Protein AF-A0A2J6PUD0-F1 (afdb_monomer_lite)

Structure (mmCIF, N/CA/C/O backbone):
data_AF-A0A2J6PUD0-F1
#
_entry.id   AF-A0A2J6PUD0-F1
#
loop_
_atom_site.group_PDB
_atom_site.id
_atom_site.type_symbol
_atom_site.label_atom_id
_atom_site.label_alt_id
_atom_site.label_comp_id
_atom_site.label_asym_id
_atom_site.label_entity_id
_atom_site.label_seq_id
_atom_site.pdbx_PDB_ins_code
_atom_site.Cartn_x
_atom_site.Cartn_y
_atom_site.Cartn_z
_atom_site.occupancy
_atom_site.B_iso_or_equiv
_atom_site.auth_seq_id
_atom_site.auth_comp_id
_atom_site.auth_asym_id
_atom_site.auth_atom_id
_atom_site.pdbx_PDB_model_num
ATOM 1 N N . MET A 1 1 ? 16.533 55.376 25.114 1.00 41.69 1 MET A N 1
ATOM 2 C CA . MET A 1 1 ? 16.867 54.197 25.943 1.00 41.69 1 MET A CA 1
ATOM 3 C C . MET A 1 1 ? 16.583 54.555 27.395 1.00 41.69 1 MET A C 1
ATOM 5 O O . MET A 1 1 ? 17.387 55.230 28.019 1.00 41.69 1 MET A O 1
ATOM 9 N N . VAL A 1 2 ? 15.380 54.235 27.883 1.00 30.89 2 VAL A N 1
ATOM 10 C CA . VAL A 1 2 ? 14.913 54.587 29.235 1.00 30.89 2 VAL A CA 1
ATOM 11 C C . VAL A 1 2 ? 14.202 53.386 29.853 1.00 30.89 2 VAL A C 1
ATOM 13 O O . VAL A 1 2 ? 13.578 52.575 29.176 1.00 30.89 2 VAL A O 1
ATOM 16 N N . ARG A 1 3 ? 14.425 53.283 31.157 1.00 30.84 3 ARG A N 1
ATOM 17 C CA . ARG A 1 3 ? 14.290 52.171 32.087 1.00 30.84 3 ARG A CA 1
ATOM 18 C C . ARG A 1 3 ? 12.858 52.052 32.622 1.00 30.84 3 ARG A C 1
ATOM 20 O O . ARG A 1 3 ? 12.215 53.052 32.913 1.00 30.84 3 ARG A O 1
ATOM 27 N N . VAL A 1 4 ? 12.409 50.812 32.804 1.00 37.75 4 VAL A N 1
ATOM 28 C CA . VAL A 1 4 ? 11.163 50.408 33.482 1.00 37.75 4 VAL A CA 1
ATOM 29 C C . VAL A 1 4 ? 11.189 50.765 34.973 1.00 37.75 4 VAL A C 1
ATOM 31 O O . VAL A 1 4 ? 12.247 50.633 35.593 1.00 37.75 4 VAL A O 1
ATOM 34 N N . ARG A 1 5 ? 10.010 51.099 35.536 1.00 34.91 5 ARG A N 1
ATOM 35 C CA . ARG A 1 5 ? 9.446 50.783 36.886 1.00 34.91 5 ARG A CA 1
ATOM 36 C C . ARG A 1 5 ? 8.435 51.887 37.260 1.00 34.91 5 ARG A C 1
ATOM 38 O O . ARG A 1 5 ? 8.646 53.019 36.869 1.00 34.91 5 ARG A O 1
ATOM 45 N N . SER A 1 6 ? 7.383 51.733 38.062 1.00 32.97 6 SER A N 1
ATOM 46 C CA . SER A 1 6 ? 6.718 50.661 38.820 1.00 32.97 6 SER A CA 1
ATOM 47 C C . SER A 1 6 ? 5.714 51.381 39.755 1.00 32.97 6 SER A C 1
ATOM 49 O O . SER A 1 6 ? 5.973 52.536 40.094 1.00 32.97 6 SER A O 1
ATOM 51 N N . ARG A 1 7 ? 4.701 50.661 40.282 1.00 34.53 7 ARG A N 1
ATOM 52 C CA . ARG A 1 7 ? 3.864 50.999 41.469 1.00 34.53 7 ARG A CA 1
ATOM 53 C C . ARG A 1 7 ? 2.804 52.100 41.242 1.00 34.53 7 ARG A C 1
ATOM 55 O O . ARG A 1 7 ? 3.023 52.999 40.455 1.00 34.53 7 ARG A O 1
ATOM 62 N N . ARG A 1 8 ? 1.652 52.138 41.917 1.00 38.41 8 ARG A N 1
ATOM 63 C CA . ARG A 1 8 ? 1.168 51.501 43.156 1.00 38.41 8 ARG A CA 1
ATOM 64 C C . ARG A 1 8 ? -0.360 51.670 43.204 1.00 38.41 8 ARG A C 1
ATOM 66 O O . ARG A 1 8 ? -0.852 52.717 42.800 1.00 38.41 8 ARG A O 1
ATOM 73 N N . ASP A 1 9 ? -1.046 50.683 43.770 1.00 39.06 9 ASP A N 1
ATOM 74 C CA . ASP A 1 9 ? -2.416 50.786 44.278 1.00 39.06 9 ASP A CA 1
ATOM 75 C C . ASP A 1 9 ? -2.524 51.751 45.468 1.00 39.06 9 ASP A C 1
ATOM 77 O O . ASP A 1 9 ? -1.644 51.770 46.334 1.00 39.06 9 ASP A O 1
ATOM 81 N N . THR A 1 10 ? -3.664 52.439 45.561 1.0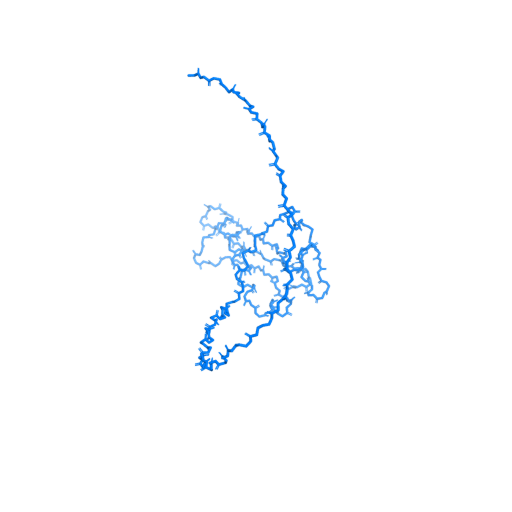0 42.16 10 THR A N 1
ATOM 82 C CA . THR A 1 10 ? -4.243 53.004 46.794 1.00 42.16 10 THR A CA 1
ATOM 83 C C . THR A 1 10 ? -5.775 53.016 46.661 1.00 42.16 10 THR A C 1
ATOM 85 O O . THR A 1 10 ? -6.300 53.716 45.800 1.00 42.16 10 THR A O 1
ATOM 88 N N . GLY A 1 11 ? -6.487 52.227 47.482 1.00 32.25 11 GLY A N 1
ATOM 89 C CA . GLY A 1 11 ? -7.959 52.276 47.636 1.00 32.25 11 GLY A CA 1
ATOM 90 C C . GLY A 1 11 ? -8.407 53.475 48.492 1.00 32.25 11 GLY A C 1
ATOM 91 O O . GLY A 1 11 ? -7.710 54.484 48.499 1.00 32.25 11 GLY A O 1
ATOM 92 N N . PRO A 1 12 ? -9.413 53.350 49.382 1.00 54.81 12 PRO A N 1
ATOM 93 C CA . PRO A 1 12 ? -10.719 52.675 49.316 1.00 54.81 12 PRO A CA 1
ATOM 94 C C . PRO A 1 12 ? -11.858 53.659 49.748 1.00 54.81 12 PRO A C 1
ATOM 96 O O . PRO A 1 12 ? -11.665 54.867 49.684 1.00 54.81 12 PRO A O 1
ATOM 99 N N . LEU A 1 13 ? -12.986 53.128 50.266 1.00 39.94 13 LEU A N 1
ATOM 100 C CA . LEU A 1 13 ? -14.037 53.730 51.141 1.00 39.94 13 LEU A CA 1
ATOM 101 C C . LEU A 1 13 ? -15.442 53.814 50.498 1.00 39.94 13 LEU A C 1
ATOM 103 O O . LEU A 1 13 ? -15.679 54.570 49.569 1.00 39.94 13 LEU A O 1
ATOM 107 N N . LEU A 1 14 ? -16.349 52.876 50.817 1.00 37.34 14 LEU A N 1
ATOM 108 C CA . LEU A 1 14 ? -17.275 52.793 51.978 1.00 37.34 14 LEU A CA 1
ATOM 109 C C . LEU A 1 14 ? -18.608 53.548 51.744 1.00 37.34 14 LEU A C 1
ATOM 111 O O . LEU A 1 14 ? -18.659 54.765 51.748 1.00 37.34 14 LEU A O 1
ATOM 115 N N . ARG A 1 15 ? -19.685 52.802 51.443 1.00 36.72 15 ARG A N 1
ATOM 116 C CA . ARG A 1 15 ? -20.809 52.407 52.338 1.00 36.72 15 ARG A CA 1
ATOM 117 C C . ARG A 1 15 ? -21.902 53.465 52.552 1.00 36.72 15 ARG A C 1
ATOM 119 O O . ARG A 1 15 ? -21.687 54.449 53.240 1.00 36.72 15 ARG A O 1
ATOM 126 N N . SER A 1 16 ? -23.137 53.106 52.194 1.00 38.75 16 SER A N 1
ATOM 127 C CA . SER A 1 16 ? -24.308 52.923 53.094 1.00 38.75 16 SER A CA 1
ATOM 128 C C . SER A 1 16 ? -25.556 52.660 52.222 1.00 38.75 16 SER A C 1
ATOM 130 O O . SER A 1 16 ? -25.703 53.281 51.181 1.00 38.75 16 SER A O 1
ATOM 132 N N . LYS A 1 17 ? -26.271 51.528 52.386 1.00 36.31 17 LYS A N 1
ATOM 133 C CA . LYS A 1 17 ? -27.433 51.280 53.286 1.00 36.31 17 LYS A CA 1
ATOM 134 C C . LYS A 1 17 ? -28.606 52.240 52.987 1.00 36.31 17 LYS A C 1
ATOM 136 O O . LYS A 1 17 ? -28.368 53.427 52.902 1.00 36.31 17 LYS A O 1
ATOM 141 N N . LEU A 1 18 ? -29.888 51.878 52.903 1.00 35.53 18 LEU A N 1
ATOM 142 C CA . LEU A 1 18 ? -30.676 50.671 53.183 1.00 35.53 18 LEU A CA 1
ATOM 143 C C . LEU A 1 18 ? -32.134 50.971 52.744 1.00 35.53 18 LEU A C 1
ATOM 145 O O . LEU A 1 18 ? -32.552 52.123 52.777 1.00 35.53 18 LEU A O 1
ATOM 149 N N . SER A 1 19 ? -32.922 49.906 52.555 1.00 34.00 19 SER A N 1
ATOM 150 C CA . SER A 1 19 ? -34.369 49.800 52.856 1.00 34.00 19 SER A CA 1
ATOM 151 C C . SER A 1 19 ? -35.417 50.449 51.937 1.00 34.00 19 SER A C 1
ATOM 153 O O . SER A 1 19 ? -35.281 51.583 51.500 1.00 34.00 19 SER A O 1
ATOM 155 N N . GLY A 1 20 ? -36.535 49.735 51.747 1.00 33.94 20 GLY A N 1
ATOM 156 C CA . GLY A 1 20 ? -37.802 50.338 51.322 1.00 33.94 20 GLY A CA 1
ATOM 157 C C . GLY A 1 20 ? -38.729 49.390 50.567 1.00 33.94 20 GLY A C 1
ATOM 158 O O . GLY A 1 20 ? -38.476 49.057 49.421 1.00 33.94 20 GLY A O 1
ATOM 159 N N . ALA A 1 21 ? -39.798 48.947 51.220 1.00 33.44 21 ALA A N 1
ATOM 160 C CA . ALA A 1 21 ? -40.703 47.887 50.795 1.00 33.44 21 ALA A CA 1
ATOM 161 C C . ALA A 1 21 ? -41.752 48.272 49.723 1.00 33.44 21 ALA A C 1
ATOM 163 O O . ALA A 1 21 ? -42.232 49.396 49.657 1.00 33.44 21 ALA A O 1
ATOM 164 N N . ALA A 1 22 ? -42.144 47.249 48.955 1.00 36.72 22 ALA A N 1
ATOM 165 C CA . ALA A 1 22 ? -43.455 46.931 48.372 1.00 36.72 22 ALA A CA 1
ATOM 166 C C . ALA A 1 22 ? -44.610 47.966 48.399 1.00 36.72 22 ALA A C 1
ATOM 168 O O . ALA A 1 22 ? -45.067 48.346 49.473 1.00 36.72 22 ALA A O 1
ATOM 169 N N . ARG A 1 23 ? -45.281 48.156 47.244 1.00 40.34 23 ARG A N 1
ATOM 170 C CA . ARG A 1 23 ? -46.692 47.739 46.996 1.00 40.34 23 ARG A CA 1
ATOM 171 C C . ARG A 1 23 ? -47.229 48.185 45.617 1.00 40.34 23 ARG A C 1
ATOM 173 O O . ARG A 1 23 ? -47.280 49.363 45.312 1.00 40.34 23 ARG A O 1
ATOM 180 N N . ARG A 1 24 ? -47.695 47.184 44.853 1.00 41.69 24 ARG A N 1
ATOM 181 C CA . ARG A 1 24 ? -48.924 47.086 44.023 1.00 41.69 24 ARG A CA 1
ATOM 182 C C . ARG A 1 24 ? -49.455 48.364 43.337 1.00 41.69 24 ARG A C 1
ATOM 184 O O . ARG A 1 24 ? -49.969 49.239 44.017 1.00 41.69 24 ARG A O 1
ATOM 191 N N . SER A 1 25 ? -49.661 48.322 42.015 1.00 37.84 25 SER A N 1
ATOM 192 C CA . SER A 1 25 ? -50.964 47.965 41.402 1.00 37.84 25 SER A CA 1
ATOM 193 C C . SER A 1 25 ? -51.040 48.233 39.882 1.00 37.84 25 SER A C 1
ATOM 195 O O . SER A 1 25 ? -50.602 49.261 39.393 1.00 37.84 25 SER A O 1
ATOM 197 N N . ARG A 1 26 ? -51.613 47.241 39.178 1.00 39.09 26 ARG A N 1
ATOM 198 C CA . ARG A 1 26 ? -52.470 47.270 37.969 1.00 39.09 26 ARG A CA 1
ATOM 199 C C . ARG A 1 26 ? -52.255 48.384 36.926 1.00 39.09 26 ARG A C 1
ATOM 201 O O . ARG A 1 26 ? -52.613 49.522 37.182 1.00 39.09 26 ARG A O 1
ATOM 208 N N . ALA A 1 27 ? -51.971 47.992 35.679 1.00 37.78 27 ALA A N 1
ATOM 209 C CA . ALA A 1 27 ? -52.968 48.035 34.597 1.00 37.78 27 ALA A CA 1
ATOM 210 C C . ALA A 1 27 ? -52.389 47.626 33.227 1.00 37.78 27 ALA A C 1
ATOM 212 O O . ALA A 1 27 ? -51.314 48.059 32.830 1.00 37.78 27 ALA A O 1
ATOM 213 N N . ARG A 1 28 ? -53.243 46.919 32.475 1.00 41.81 28 ARG A N 1
ATOM 214 C CA . ARG A 1 28 ? -53.368 46.934 31.009 1.00 41.81 28 ARG A CA 1
ATOM 215 C C . ARG A 1 28 ? -52.524 45.950 30.195 1.00 41.81 28 ARG A C 1
ATOM 217 O O . ARG A 1 28 ? -51.567 46.285 29.509 1.00 41.81 28 ARG A O 1
ATOM 224 N N . GLU A 1 29 ? -53.050 44.733 30.190 1.00 42.16 29 GLU A N 1
ATOM 225 C CA . GLU A 1 29 ? -52.984 43.751 29.113 1.00 42.16 29 GLU A CA 1
ATOM 226 C C . GLU A 1 29 ? -53.314 44.398 27.750 1.00 42.16 29 GLU A C 1
ATOM 228 O O . GLU A 1 29 ? -54.437 44.843 27.499 1.00 42.16 29 GLU A O 1
ATOM 233 N N . ARG A 1 30 ? -52.314 44.474 26.868 1.00 43.56 30 ARG A N 1
ATOM 234 C CA . ARG A 1 30 ? -52.484 44.727 25.434 1.00 43.56 30 ARG A CA 1
ATOM 235 C C . ARG A 1 30 ? -51.954 43.498 24.704 1.00 43.56 30 ARG A C 1
ATOM 237 O O . ARG A 1 30 ? -50.763 43.211 24.739 1.00 43.56 30 ARG A O 1
ATOM 244 N N . ARG A 1 31 ? -52.875 42.752 24.095 1.00 42.91 31 ARG A N 1
ATOM 245 C CA . ARG A 1 31 ? -52.594 41.624 23.207 1.00 42.91 31 ARG A CA 1
ATOM 246 C C . ARG A 1 31 ? -51.840 42.136 21.982 1.00 42.91 31 ARG A C 1
ATOM 248 O O . ARG A 1 31 ? -52.452 42.695 21.079 1.00 42.91 31 ARG A O 1
ATOM 255 N N . GLU A 1 32 ? -50.533 41.925 21.951 1.00 44.59 32 GLU A N 1
ATOM 256 C CA . GLU A 1 32 ? -49.762 41.941 20.713 1.00 44.59 32 GLU A CA 1
ATOM 257 C C . GLU A 1 32 ? -49.610 40.497 20.243 1.00 44.59 32 GLU A C 1
ATOM 259 O O . GLU A 1 32 ? -48.807 39.715 20.749 1.00 44.59 32 GLU A O 1
ATOM 264 N N . THR A 1 33 ? -50.436 40.129 19.267 1.00 42.81 33 THR A N 1
ATOM 265 C CA . THR A 1 33 ? -50.234 38.964 18.408 1.00 42.81 33 THR A CA 1
ATOM 266 C C . THR A 1 33 ? -48.989 39.199 17.554 1.00 42.81 33 THR A C 1
ATOM 268 O O . THR A 1 33 ? -49.071 39.569 16.385 1.00 42.81 33 THR A O 1
ATOM 271 N N . GLY A 1 34 ? -47.818 39.032 18.166 1.00 41.00 34 GLY A N 1
ATOM 272 C CA . GLY A 1 34 ? -46.535 38.990 17.484 1.00 41.00 34 GLY A CA 1
ATOM 273 C C . GLY A 1 34 ? -46.325 37.602 16.897 1.00 41.00 34 GLY A C 1
ATOM 274 O O . GLY A 1 34 ? -46.029 36.652 17.616 1.00 41.00 34 GLY A O 1
ATOM 275 N N . VAL A 1 35 ? -46.501 37.478 15.583 1.00 45.91 35 VAL A N 1
ATOM 276 C CA . VAL A 1 35 ? -46.136 36.288 14.808 1.00 45.91 35 VAL A CA 1
ATOM 277 C C . VAL A 1 35 ? -44.675 35.944 15.108 1.00 45.91 35 VAL A C 1
ATOM 279 O O . VAL A 1 35 ? -43.763 36.661 14.691 1.00 45.91 35 VAL A O 1
ATOM 282 N N . VAL A 1 36 ? -44.442 34.847 15.832 1.00 46.41 36 VAL A N 1
ATOM 283 C CA . VAL A 1 36 ? -43.100 34.297 16.034 1.00 46.41 36 VAL A CA 1
ATOM 284 C C . VAL A 1 36 ? -42.605 33.833 14.669 1.00 46.41 36 VAL A C 1
ATOM 286 O O . VAL A 1 36 ? -42.973 32.765 14.181 1.00 46.41 36 VAL A O 1
ATOM 289 N N . LYS A 1 37 ? -41.780 34.655 14.015 1.00 49.12 37 LYS A N 1
ATOM 290 C CA . LYS A 1 37 ? -41.007 34.234 12.847 1.00 49.12 37 LYS A CA 1
ATOM 291 C C . LYS A 1 37 ? -39.988 33.213 13.337 1.00 49.12 37 LYS A C 1
ATOM 293 O O . LYS A 1 37 ? -38.889 33.570 13.753 1.00 49.12 37 LYS A O 1
ATOM 298 N N . ILE A 1 38 ? -40.370 31.939 13.316 1.00 53.16 38 ILE A N 1
ATOM 299 C CA . ILE A 1 38 ? -39.442 30.829 13.510 1.00 53.16 38 ILE A CA 1
ATOM 300 C C . ILE A 1 38 ? -38.472 30.895 12.333 1.00 53.16 38 ILE A C 1
ATOM 302 O O . ILE A 1 38 ? -38.784 30.478 11.216 1.00 53.16 38 ILE A O 1
ATOM 306 N N . ALA A 1 39 ? -37.306 31.494 12.567 1.00 58.22 39 ALA A N 1
ATOM 307 C CA . ALA A 1 39 ? -36.203 31.439 11.632 1.00 58.22 39 ALA A CA 1
ATOM 308 C C . ALA A 1 39 ? -35.892 29.957 11.407 1.00 58.22 39 ALA A C 1
ATOM 310 O O . ALA A 1 39 ? -35.458 29.260 12.327 1.00 58.22 39 ALA A O 1
ATOM 311 N N . LYS A 1 40 ? -36.163 29.463 10.195 1.00 53.09 40 LYS A N 1
ATOM 312 C CA . LYS A 1 40 ? -35.751 28.128 9.766 1.00 53.09 40 LYS A CA 1
ATOM 313 C C . LYS A 1 40 ? -34.230 28.076 9.889 1.00 53.09 40 LYS A C 1
ATOM 315 O O . LYS A 1 40 ? -33.519 28.566 9.013 1.00 53.09 40 LYS A O 1
ATOM 320 N N . ARG A 1 41 ? -33.725 27.530 10.999 1.00 56.72 41 ARG A N 1
ATOM 321 C CA . ARG A 1 41 ? -32.316 27.161 11.133 1.00 56.72 41 ARG A CA 1
ATOM 322 C C . ARG A 1 41 ? -32.029 26.221 9.969 1.00 56.72 41 ARG A C 1
ATOM 324 O O . ARG A 1 41 ? -32.599 25.135 9.907 1.00 56.72 41 ARG A O 1
ATOM 331 N N . LYS A 1 42 ? -31.186 26.659 9.031 1.00 52.97 42 LYS A N 1
ATOM 332 C CA . LYS A 1 42 ? -30.554 25.760 8.065 1.00 52.97 42 LYS A CA 1
ATOM 333 C C . LYS A 1 42 ? -29.803 24.722 8.892 1.00 52.97 42 LYS A C 1
ATOM 335 O O . LYS A 1 42 ? -28.733 25.012 9.419 1.00 52.97 42 LYS A O 1
ATOM 340 N N . VAL A 1 43 ? -30.397 23.546 9.057 1.00 57.00 43 VAL A N 1
ATOM 341 C CA . VAL A 1 43 ? -29.673 22.370 9.521 1.00 57.00 43 VAL A CA 1
ATOM 342 C C . VAL A 1 43 ? -28.684 22.077 8.406 1.00 57.00 43 VAL A C 1
ATOM 344 O O . VAL A 1 43 ? -29.071 21.701 7.303 1.00 57.00 43 VAL A O 1
ATOM 347 N N . THR A 1 44 ? -27.409 22.357 8.645 1.00 57.19 44 THR A N 1
ATOM 348 C CA . THR A 1 44 ? -26.335 21.914 7.766 1.00 57.19 44 THR A CA 1
ATOM 349 C C . THR A 1 44 ? -26.248 20.399 7.910 1.00 57.19 44 THR A C 1
ATOM 351 O O . THR A 1 44 ? -25.501 19.896 8.739 1.00 57.19 44 THR A O 1
ATOM 354 N N . THR A 1 45 ? -27.052 19.665 7.142 1.00 61.41 45 THR A N 1
ATOM 355 C CA . THR A 1 45 ? -27.041 18.196 7.038 1.00 61.41 45 THR A CA 1
ATOM 356 C C . THR A 1 45 ? -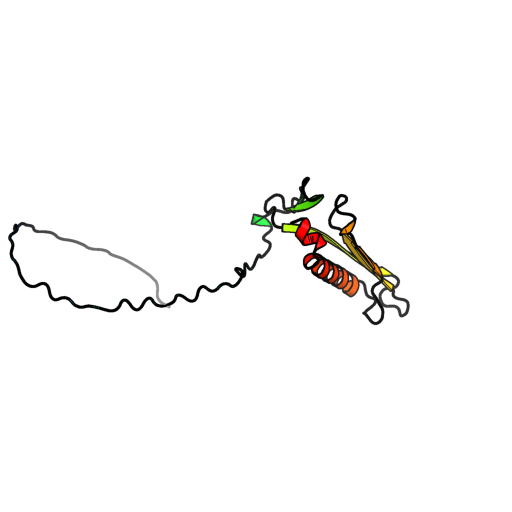25.851 17.709 6.206 1.00 61.41 45 THR A C 1
ATOM 358 O O . THR A 1 45 ? -25.986 16.829 5.360 1.00 61.41 45 THR A O 1
ATOM 361 N N . GLY A 1 46 ? -24.688 18.335 6.377 1.00 61.72 46 GLY A N 1
ATOM 362 C CA . GLY A 1 46 ? -23.442 17.785 5.868 1.00 61.72 46 GLY A CA 1
ATOM 363 C C . GLY A 1 46 ? -22.883 16.832 6.920 1.00 61.72 46 GLY A C 1
ATOM 364 O O . GLY A 1 46 ? -22.958 17.173 8.105 1.00 61.72 46 GLY A O 1
ATOM 365 N N . PRO A 1 47 ? -22.316 15.673 6.540 1.00 60.00 47 PRO A N 1
ATOM 366 C CA . PRO A 1 47 ? -21.524 14.897 7.483 1.00 60.00 47 PRO A CA 1
ATOM 367 C C . PRO A 1 47 ? -20.467 15.830 8.093 1.00 60.00 47 PRO A C 1
ATOM 369 O O . PRO A 1 47 ? -19.900 16.660 7.365 1.00 60.00 47 PRO A O 1
ATOM 372 N N . PRO A 1 48 ? -20.234 15.774 9.416 1.00 59.28 48 PRO A N 1
ATOM 373 C CA . PRO A 1 48 ? -19.228 16.615 10.036 1.00 59.28 48 PRO A CA 1
ATOM 374 C C . PRO A 1 48 ? -17.903 16.359 9.322 1.00 59.28 48 PRO A C 1
ATOM 376 O O . PRO A 1 48 ? -17.409 15.235 9.293 1.00 59.28 48 PRO A O 1
ATOM 379 N N . LYS A 1 49 ? -17.335 17.404 8.713 1.00 60.50 49 LYS A N 1
ATOM 380 C CA . LYS A 1 49 ? -15.967 17.355 8.197 1.00 60.50 49 LYS A CA 1
ATOM 381 C C . LYS A 1 49 ? -15.036 17.300 9.402 1.00 60.50 49 LYS A C 1
ATOM 383 O O . LYS A 1 49 ? -14.533 18.327 9.850 1.00 60.50 49 LYS A O 1
ATOM 388 N N . SER A 1 50 ? -14.853 16.117 9.977 1.00 63.50 50 SER A N 1
ATOM 389 C CA . SER A 1 50 ? -13.824 15.901 10.981 1.00 63.50 50 SER A CA 1
ATOM 390 C C . SER A 1 50 ? -12.496 15.822 10.247 1.00 63.50 50 SER A C 1
ATOM 392 O O . SER A 1 50 ? -12.186 14.811 9.620 1.00 63.50 50 SER A O 1
ATOM 394 N N . ASN A 1 51 ? -11.718 16.900 10.293 1.00 65.94 51 ASN A N 1
ATOM 395 C CA . ASN A 1 51 ? -10.320 16.827 9.905 1.00 65.94 51 ASN A CA 1
ATOM 396 C C . ASN A 1 51 ? -9.603 16.008 10.992 1.00 65.94 51 ASN A C 1
ATOM 398 O O . ASN A 1 51 ? -9.272 16.531 12.055 1.00 65.94 51 ASN A O 1
ATOM 402 N N . ARG A 1 52 ? -9.491 14.692 10.786 1.00 66.25 52 ARG A N 1
ATOM 403 C CA . ARG A 1 52 ? -8.774 13.784 11.686 1.00 66.25 52 ARG A CA 1
ATOM 404 C C . ARG A 1 52 ? -7.306 13.798 11.275 1.00 66.25 52 ARG A C 1
ATOM 406 O O . ARG A 1 52 ? -6.913 13.115 10.339 1.00 66.25 52 ARG A O 1
ATOM 413 N N . VAL A 1 53 ? -6.513 14.612 11.963 1.00 76.81 53 VAL A N 1
ATOM 414 C CA . VAL A 1 53 ? -5.052 14.544 11.876 1.00 76.81 53 VAL A CA 1
ATOM 415 C C . VAL A 1 53 ? -4.587 13.472 12.856 1.00 76.81 53 VAL A C 1
ATOM 417 O O . VAL A 1 53 ? -4.990 13.487 14.022 1.00 76.81 53 VAL A O 1
ATOM 420 N N . PHE A 1 54 ? -3.787 12.522 12.372 1.00 79.19 54 PHE A N 1
ATOM 421 C CA . PHE A 1 54 ? -3.156 11.534 13.237 1.00 79.19 54 PHE A CA 1
ATOM 422 C C . PHE A 1 54 ? -2.120 12.224 14.134 1.00 79.19 54 PHE A C 1
ATOM 424 O O . PHE A 1 54 ? -1.270 12.969 13.653 1.00 79.19 54 PHE A O 1
ATOM 431 N N . ASP A 1 55 ? -2.221 11.973 15.435 1.00 82.19 55 ASP A N 1
ATOM 432 C CA . ASP A 1 55 ? -1.334 12.486 16.476 1.00 82.19 55 ASP A CA 1
ATOM 433 C C . ASP A 1 55 ? -0.758 11.292 17.242 1.00 82.19 55 ASP A C 1
ATOM 435 O O . ASP A 1 55 ? -1.480 10.577 17.942 1.00 82.19 55 ASP A O 1
ATOM 439 N N . GLN A 1 56 ? 0.543 11.061 17.075 1.00 83.56 56 GLN A N 1
ATOM 440 C CA . GLN A 1 56 ? 1.230 9.932 17.687 1.00 83.56 56 GLN A CA 1
ATOM 441 C C . GLN A 1 56 ? 1.272 10.028 19.217 1.00 83.56 56 GLN A C 1
ATOM 443 O O . GLN A 1 56 ? 1.216 8.996 19.879 1.00 83.56 56 GLN A O 1
ATOM 448 N N . GLU A 1 57 ? 1.364 11.224 19.800 1.00 84.50 57 GLU A N 1
ATOM 449 C CA . GLU A 1 57 ? 1.396 11.374 21.261 1.00 84.50 57 GLU A CA 1
ATOM 450 C C . GLU A 1 57 ? 0.030 11.048 21.864 1.00 84.50 57 GLU A C 1
ATOM 452 O O . GLU A 1 57 ? -0.068 10.425 22.921 1.00 84.50 57 GLU A O 1
ATOM 457 N N . LYS A 1 58 ? -1.035 11.417 21.149 1.00 77.88 58 LYS A N 1
ATOM 458 C CA . LYS A 1 58 ? -2.413 11.181 21.573 1.00 77.88 58 LYS A CA 1
ATOM 459 C C . LYS A 1 58 ? -2.889 9.749 21.334 1.00 77.88 58 LYS A C 1
ATOM 461 O O . LYS A 1 58 ? -3.595 9.199 22.177 1.00 77.88 58 LYS A O 1
ATOM 466 N N . TYR A 1 59 ? -2.557 9.167 20.182 1.00 74.75 59 TYR A N 1
ATOM 467 C CA . TYR A 1 59 ? -3.080 7.865 19.760 1.00 74.75 59 TYR A CA 1
ATOM 468 C C . TYR A 1 59 ? -2.036 6.731 19.827 1.00 74.75 59 TYR A C 1
ATOM 470 O O . TYR A 1 59 ? -2.369 5.552 19.707 1.00 74.75 59 TYR A O 1
ATOM 478 N N . GLY A 1 60 ? -0.766 7.031 20.075 1.00 80.88 60 GLY A N 1
ATOM 479 C CA . GLY A 1 60 ? 0.289 6.020 20.091 1.00 80.88 60 GLY A CA 1
ATOM 480 C C . GLY A 1 60 ? 0.481 5.327 18.736 1.00 80.88 60 GLY A C 1
ATOM 481 O O . GLY A 1 60 ? -0.034 5.752 17.705 1.00 80.88 60 GLY A O 1
ATOM 482 N N . ILE A 1 61 ? 1.253 4.238 18.748 1.00 84.19 61 ILE A N 1
ATOM 483 C CA . ILE A 1 61 ? 1.605 3.447 17.550 1.00 84.19 61 ILE A CA 1
ATOM 484 C C . ILE A 1 61 ? 1.245 1.964 17.681 1.00 84.19 61 ILE A C 1
ATOM 486 O O . ILE A 1 61 ? 1.574 1.153 16.816 1.00 84.19 61 ILE A O 1
ATOM 490 N N . THR A 1 62 ? 0.593 1.585 18.779 1.00 89.19 62 THR A N 1
ATOM 491 C CA . THR A 1 62 ? 0.236 0.192 19.034 1.00 89.19 62 THR A CA 1
ATOM 492 C C . THR A 1 62 ? -0.982 -0.178 18.202 1.00 89.19 62 THR A C 1
ATOM 494 O O . THR A 1 62 ? -2.051 0.411 18.360 1.00 89.19 62 THR A O 1
ATOM 497 N N . ALA A 1 63 ? -0.822 -1.176 17.339 1.00 88.94 63 ALA A N 1
ATOM 498 C CA . ALA A 1 63 ? -1.906 -1.750 16.559 1.00 88.94 63 ALA A CA 1
ATOM 499 C C . ALA A 1 63 ? -2.354 -3.078 17.178 1.00 88.94 63 ALA A C 1
ATOM 501 O O . ALA A 1 63 ? -1.517 -3.931 17.473 1.00 88.94 63 ALA A O 1
ATOM 502 N N . ILE A 1 64 ? -3.662 -3.263 17.321 1.00 90.69 64 ILE A N 1
ATOM 503 C CA . ILE A 1 64 ? -4.290 -4.515 17.748 1.00 90.69 64 ILE A CA 1
ATOM 504 C C . ILE A 1 64 ? -5.104 -5.097 16.596 1.00 90.69 64 ILE A C 1
ATOM 506 O O . ILE A 1 64 ? -5.619 -4.357 15.759 1.00 90.69 64 ILE A O 1
ATOM 510 N N . THR A 1 65 ? -5.209 -6.420 16.539 1.00 90.62 65 THR A N 1
ATOM 511 C CA . THR A 1 65 ? -6.158 -7.080 15.640 1.00 90.62 65 THR A CA 1
ATOM 512 C C . THR A 1 65 ? -7.519 -7.081 16.318 1.00 90.62 65 THR A C 1
ATOM 514 O O . THR A 1 65 ? -7.658 -7.590 17.425 1.00 90.62 65 THR A O 1
ATOM 517 N N . ASP A 1 66 ? -8.507 -6.490 15.666 1.00 89.31 66 ASP A N 1
ATOM 518 C CA . ASP A 1 66 ? -9.897 -6.548 16.091 1.00 89.31 66 ASP A CA 1
ATOM 519 C C . ASP A 1 66 ? -10.475 -7.915 15.726 1.00 89.31 66 ASP A C 1
ATOM 521 O O . ASP A 1 66 ? -10.559 -8.262 14.551 1.00 89.31 66 ASP A O 1
ATOM 525 N N . GLU A 1 67 ? -10.849 -8.699 16.734 1.00 86.00 67 GLU A N 1
ATOM 526 C CA . GLU A 1 67 ? -11.360 -10.061 16.554 1.00 86.00 67 GLU A CA 1
ATOM 527 C C . GLU A 1 67 ? -12.682 -10.098 15.777 1.00 86.00 67 GLU A C 1
ATOM 529 O O . GLU A 1 67 ? -12.961 -11.084 15.099 1.00 86.00 67 GLU A O 1
ATOM 534 N N . SER A 1 68 ? -13.480 -9.026 15.838 1.00 85.44 68 SER A N 1
ATOM 535 C CA . SER A 1 68 ? -14.793 -8.976 15.188 1.00 85.44 68 SER A CA 1
ATOM 536 C C . SER A 1 68 ? -14.695 -8.748 13.677 1.00 85.44 68 SER A C 1
ATOM 538 O O . SER A 1 68 ? -15.359 -9.433 12.902 1.00 85.44 68 SER A O 1
ATOM 540 N N . SER A 1 69 ? -13.837 -7.818 13.247 1.00 85.50 69 SER A N 1
ATOM 541 C CA . SER A 1 69 ? -13.641 -7.483 11.829 1.00 85.50 69 SER A CA 1
ATOM 542 C C . SER A 1 69 ? -12.436 -8.182 11.190 1.00 85.50 69 SER A C 1
ATOM 544 O O . SER A 1 69 ? -12.288 -8.194 9.966 1.00 85.50 69 SER A O 1
ATOM 546 N N . GLY A 1 70 ? -11.533 -8.730 12.005 1.00 89.06 70 GLY A N 1
ATOM 547 C CA . GLY A 1 70 ? -10.232 -9.242 11.585 1.00 89.06 70 GLY A CA 1
ATOM 548 C C . GLY A 1 70 ? -9.236 -8.153 11.166 1.00 89.06 70 GLY A C 1
ATOM 549 O O . GLY A 1 70 ? -8.130 -8.484 10.734 1.00 89.06 70 GLY A O 1
ATOM 550 N N . LEU A 1 71 ? -9.594 -6.867 11.251 1.00 91.19 71 LEU A N 1
ATOM 551 C CA . LEU A 1 71 ? -8.761 -5.747 10.808 1.00 91.19 71 LEU A CA 1
ATOM 552 C C . LEU A 1 71 ? -7.770 -5.307 11.886 1.00 91.19 71 LEU A C 1
ATOM 554 O O . LEU A 1 71 ? -8.019 -5.438 13.081 1.00 91.19 71 LEU A O 1
ATOM 558 N N . ARG A 1 72 ? -6.643 -4.725 11.467 1.00 91.94 72 ARG A N 1
ATOM 559 C CA . ARG A 1 72 ? -5.715 -4.076 12.398 1.00 91.94 72 ARG A CA 1
ATOM 560 C C . ARG A 1 72 ? -6.182 -2.651 12.672 1.00 91.94 72 ARG A C 1
ATOM 562 O O . ARG A 1 72 ? -6.383 -1.876 11.740 1.00 91.94 72 ARG A O 1
ATOM 569 N N . ARG A 1 73 ? -6.337 -2.303 13.947 1.00 91.00 73 ARG A N 1
ATOM 570 C CA . ARG A 1 73 ? -6.794 -0.993 14.430 1.00 91.00 73 ARG A CA 1
ATOM 571 C C . ARG A 1 73 ? -5.793 -0.405 15.412 1.00 91.00 73 ARG A C 1
ATOM 573 O O . ARG A 1 73 ? -5.050 -1.142 16.058 1.00 91.00 73 ARG A O 1
ATOM 580 N N . LEU A 1 74 ? -5.775 0.916 15.545 1.00 90.81 74 LEU A N 1
ATOM 581 C CA . LEU A 1 74 ? -5.007 1.558 16.613 1.00 90.81 74 LEU A CA 1
ATOM 582 C C . LEU A 1 74 ? -5.640 1.245 17.971 1.00 90.81 74 LEU A C 1
ATOM 584 O O . LEU A 1 74 ? -6.848 1.382 18.147 1.00 90.81 74 LEU A O 1
ATOM 588 N N . ALA A 1 75 ? -4.818 0.866 18.950 1.00 87.31 75 ALA A N 1
ATOM 589 C CA . ALA A 1 75 ? -5.286 0.470 20.279 1.00 87.31 75 ALA A CA 1
ATOM 590 C C . ALA A 1 75 ? -6.056 1.588 21.008 1.00 87.31 75 ALA A C 1
ATOM 592 O O . ALA A 1 75 ? -6.959 1.319 21.792 1.00 87.31 75 ALA A O 1
ATOM 593 N N . THR A 1 76 ? -5.699 2.846 20.751 1.00 88.19 76 THR A N 1
ATOM 594 C CA . THR A 1 76 ? -6.292 4.039 21.381 1.00 88.19 76 THR A CA 1
ATOM 595 C C . THR A 1 76 ? -7.411 4.675 20.549 1.00 88.19 76 THR A C 1
ATOM 597 O O . THR A 1 76 ? -8.176 5.484 21.072 1.00 88.19 76 THR A O 1
ATOM 600 N N . ASP A 1 77 ? -7.507 4.335 19.260 1.00 85.50 77 ASP A N 1
ATOM 601 C CA . ASP A 1 77 ? -8.539 4.817 18.345 1.00 85.50 77 ASP A CA 1
ATOM 602 C C . ASP A 1 77 ? -9.050 3.655 17.487 1.00 85.50 77 ASP A C 1
ATOM 604 O O . ASP A 1 77 ? -8.585 3.451 16.361 1.00 85.50 77 ASP A O 1
ATOM 608 N N . PRO A 1 78 ? -10.051 2.910 17.989 1.00 83.25 78 PRO A N 1
ATOM 609 C CA . PRO A 1 78 ? -10.646 1.792 17.264 1.00 83.25 78 PRO A CA 1
ATOM 610 C C . PRO A 1 78 ? -11.274 2.198 15.926 1.00 83.25 78 PRO A C 1
ATOM 612 O O . PRO A 1 78 ? -11.512 1.351 15.075 1.00 83.25 78 PRO A O 1
ATOM 615 N N . GLN A 1 79 ? -11.553 3.483 15.703 1.00 84.44 79 GLN A N 1
ATOM 616 C CA . GLN A 1 79 ? -12.107 3.971 14.437 1.00 84.44 79 GLN A CA 1
ATOM 617 C C . GLN A 1 79 ? -11.030 4.175 13.357 1.00 84.44 79 GLN A C 1
ATOM 619 O O . GLN A 1 79 ? -11.361 4.500 12.220 1.00 84.44 79 GLN A O 1
ATOM 624 N N . SER A 1 80 ? -9.751 3.999 13.694 1.00 86.75 80 SER A N 1
ATOM 625 C CA . SER A 1 80 ? -8.634 4.095 12.756 1.00 86.75 80 SER A CA 1
ATOM 626 C C . SER A 1 80 ? -8.085 2.713 12.414 1.00 86.75 80 SER A C 1
ATOM 628 O O . SER A 1 80 ? -7.788 1.909 13.300 1.00 86.75 80 SER A O 1
ATOM 630 N N . LEU A 1 81 ? -7.923 2.457 11.116 1.00 89.62 81 LEU A N 1
ATOM 631 C CA . LEU A 1 81 ? -7.321 1.237 10.584 1.00 89.62 81 LEU A CA 1
ATOM 632 C C . LEU A 1 81 ? -5.814 1.415 10.392 1.00 89.62 81 LEU A C 1
ATOM 634 O O . LEU A 1 81 ? -5.341 2.496 10.044 1.00 89.62 81 LEU A O 1
ATOM 638 N N . VAL A 1 82 ? -5.069 0.332 10.589 1.00 90.88 82 VAL A N 1
ATOM 639 C CA . VAL A 1 82 ? -3.632 0.260 10.326 1.00 90.88 82 VAL A CA 1
ATOM 640 C C . VAL A 1 82 ? -3.419 -0.612 9.100 1.00 90.88 82 VAL A C 1
ATOM 642 O O . VAL A 1 82 ? -3.648 -1.820 9.143 1.00 90.88 82 VAL A O 1
ATOM 645 N N . VAL A 1 83 ? -2.954 0.006 8.018 1.00 92.69 83 VAL A N 1
ATOM 646 C CA . VAL A 1 83 ? -2.673 -0.660 6.744 1.00 92.69 83 VAL A CA 1
ATOM 647 C C . VAL A 1 83 ? -1.179 -0.572 6.469 1.00 92.69 83 VAL A C 1
ATOM 649 O O . VAL A 1 83 ? -0.578 0.493 6.596 1.00 92.69 83 VAL A O 1
ATOM 652 N N . ALA A 1 84 ? -0.566 -1.697 6.111 1.00 94.44 84 ALA A N 1
ATOM 653 C CA . ALA A 1 84 ? 0.799 -1.717 5.611 1.00 94.44 84 ALA A CA 1
ATOM 654 C C . ALA A 1 84 ? 0.764 -1.639 4.084 1.00 94.44 84 ALA A C 1
ATOM 656 O O . ALA A 1 84 ? 0.142 -2.472 3.427 1.00 94.44 84 ALA A O 1
ATOM 657 N N . ILE A 1 85 ? 1.444 -0.648 3.523 1.00 96.00 85 ILE A N 1
ATOM 658 C CA . ILE A 1 85 ? 1.622 -0.497 2.080 1.00 96.00 85 ILE A CA 1
ATOM 659 C C . ILE A 1 8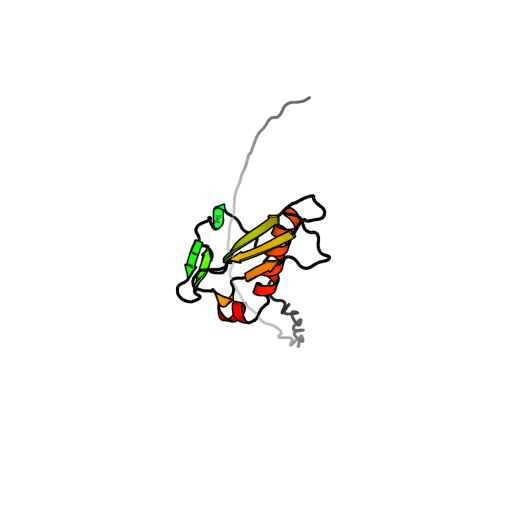5 ? 3.102 -0.627 1.736 1.00 96.00 85 ILE A C 1
ATOM 661 O O . ILE A 1 85 ? 3.961 -0.391 2.586 1.00 96.00 85 ILE A O 1
ATOM 665 N N . GLY A 1 86 ? 3.392 -1.013 0.500 1.00 97.25 86 GLY A N 1
ATOM 666 C CA . GLY A 1 86 ? 4.758 -1.044 0.001 1.00 97.25 86 GLY A CA 1
ATOM 667 C C . GLY A 1 86 ? 4.819 -1.065 -1.516 1.00 97.25 86 GLY A C 1
ATOM 668 O O . GLY A 1 86 ? 3.966 -1.657 -2.185 1.00 97.25 86 GLY A O 1
ATOM 669 N N . GLY A 1 87 ? 5.856 -0.434 -2.051 1.00 97.50 87 GLY A N 1
ATOM 670 C CA . GLY A 1 87 ? 6.209 -0.442 -3.459 1.00 97.50 87 GLY A CA 1
ATOM 671 C C . GLY A 1 87 ? 7.536 -1.156 -3.690 1.00 97.50 87 GLY A C 1
ATOM 672 O O . GLY A 1 87 ? 8.448 -1.126 -2.871 1.00 97.50 87 GLY A O 1
ATOM 673 N N . SER A 1 88 ? 7.678 -1.795 -4.844 1.00 97.81 88 SER A N 1
ATOM 674 C CA . SER A 1 88 ? 8.963 -2.324 -5.292 1.00 97.81 88 SER A CA 1
ATOM 675 C C . SER A 1 88 ? 9.166 -2.011 -6.762 1.00 97.81 88 SER A C 1
ATOM 677 O O . SER A 1 88 ? 8.205 -1.935 -7.523 1.00 97.81 88 SER A O 1
ATOM 679 N N . CYS A 1 89 ? 10.414 -1.818 -7.176 1.00 98.19 89 CYS A N 1
ATOM 680 C CA . CYS A 1 89 ? 10.761 -1.681 -8.582 1.00 98.19 89 CYS A CA 1
ATOM 681 C C . CYS A 1 89 ? 12.046 -2.445 -8.876 1.00 98.19 89 CYS A C 1
ATOM 683 O O . CYS A 1 89 ? 13.096 -2.172 -8.290 1.00 98.19 89 CYS A O 1
ATOM 685 N N . LYS A 1 90 ? 11.950 -3.399 -9.799 1.00 97.75 90 LYS A N 1
ATOM 686 C CA . LYS A 1 90 ? 13.101 -4.074 -10.385 1.00 97.75 90 LYS A CA 1
ATOM 687 C C . LYS A 1 90 ? 13.686 -3.191 -11.484 1.00 97.75 90 LYS A C 1
ATOM 689 O O . LYS A 1 90 ? 12.931 -2.591 -12.240 1.00 97.75 90 LYS A O 1
ATOM 694 N N . ASP A 1 91 ? 15.014 -3.157 -11.584 1.00 97.06 91 ASP A N 1
ATOM 695 C CA . ASP A 1 91 ? 15.761 -2.396 -12.595 1.00 97.06 91 ASP A CA 1
ATOM 696 C C . ASP A 1 91 ? 15.388 -0.901 -12.605 1.00 97.06 91 ASP A C 1
ATOM 698 O O . ASP A 1 91 ? 15.301 -0.261 -13.650 1.00 97.06 91 ASP A O 1
ATOM 702 N N . ASN A 1 92 ? 15.147 -0.334 -11.418 1.00 96.12 92 ASN A N 1
ATOM 703 C CA . ASN A 1 92 ? 14.758 1.064 -11.254 1.00 96.12 92 ASN A CA 1
ATOM 704 C C . ASN A 1 92 ? 15.768 2.010 -11.933 1.00 96.12 92 ASN A C 1
ATOM 706 O O . ASN A 1 92 ? 16.966 1.939 -11.665 1.00 96.12 92 ASN A O 1
ATOM 710 N N . GLY A 1 93 ? 15.272 2.905 -12.790 1.00 94.62 93 GLY A N 1
ATOM 711 C CA . GLY A 1 93 ? 16.098 3.826 -13.581 1.00 94.62 93 GLY A CA 1
ATOM 712 C C . GLY A 1 93 ? 16.548 3.290 -14.947 1.00 94.62 93 GLY A C 1
ATOM 713 O O . GLY A 1 93 ? 17.132 4.049 -15.716 1.00 94.62 93 GLY A O 1
ATOM 714 N N . PHE A 1 94 ? 16.247 2.032 -15.284 1.00 96.81 94 PHE A N 1
ATOM 715 C CA . PHE A 1 94 ? 16.537 1.448 -16.596 1.00 96.81 94 PHE A CA 1
ATOM 716 C C . PHE A 1 94 ? 15.279 1.338 -17.475 1.00 96.81 94 PHE A C 1
ATOM 718 O O . PHE A 1 94 ? 14.165 1.269 -16.956 1.00 96.81 94 PHE A O 1
ATOM 725 N N . PRO A 1 95 ? 15.421 1.243 -18.812 1.00 94.50 95 PRO A N 1
ATOM 726 C CA . PRO A 1 95 ? 14.284 1.010 -19.711 1.00 94.50 95 PRO A CA 1
ATOM 727 C C . PRO A 1 95 ? 13.525 -0.299 -19.443 1.00 94.50 95 PRO A C 1
ATOM 729 O O . PRO A 1 95 ? 12.371 -0.429 -19.837 1.00 94.50 95 PRO A O 1
ATOM 732 N N . SER A 1 96 ? 14.162 -1.269 -18.781 1.00 96.00 96 SER A N 1
ATOM 733 C CA . SER A 1 96 ? 13.555 -2.541 -18.376 1.00 96.00 96 SER A CA 1
ATOM 734 C C . SER A 1 96 ? 12.860 -2.488 -17.011 1.00 96.00 96 SER A C 1
ATOM 736 O O . SER A 1 96 ? 12.473 -3.542 -16.502 1.00 96.00 96 SER A O 1
ATOM 738 N N . ALA A 1 97 ? 12.725 -1.303 -16.404 1.00 97.62 97 ALA A N 1
ATOM 739 C CA . ALA A 1 97 ? 12.163 -1.159 -15.070 1.00 97.62 97 ALA A CA 1
ATOM 740 C C . ALA A 1 97 ? 10.745 -1.736 -14.979 1.00 97.62 97 ALA A C 1
ATOM 742 O O . ALA A 1 97 ? 9.900 -1.498 -15.845 1.00 97.62 97 ALA A O 1
ATOM 743 N N . ARG A 1 98 ? 10.478 -2.479 -13.901 1.00 97.94 98 ARG A N 1
ATOM 744 C CA . ARG A 1 98 ? 9.154 -3.040 -13.599 1.00 97.94 98 ARG A CA 1
ATOM 745 C C . ARG A 1 98 ? 8.820 -2.825 -12.141 1.00 97.94 98 ARG A C 1
ATOM 747 O O . ARG A 1 98 ? 9.514 -3.331 -11.258 1.00 97.94 98 ARG A O 1
ATOM 754 N N . ALA A 1 99 ? 7.746 -2.095 -11.910 1.00 98.25 99 ALA A N 1
ATOM 755 C CA . ALA A 1 99 ? 7.273 -1.723 -10.601 1.00 98.25 99 ALA A CA 1
ATOM 756 C C . ALA A 1 99 ? 6.041 -2.541 -10.199 1.00 98.25 99 ALA A C 1
ATOM 758 O O . ALA A 1 99 ? 5.212 -2.918 -11.025 1.00 98.25 99 ALA A O 1
ATOM 759 N N . ALA A 1 100 ? 5.929 -2.811 -8.907 1.00 98.25 100 ALA A N 1
ATOM 760 C CA . ALA A 1 100 ? 4.847 -3.558 -8.293 1.00 98.25 100 ALA A CA 1
ATOM 761 C C . ALA A 1 100 ? 4.474 -2.926 -6.952 1.00 98.25 100 ALA A C 1
ATOM 763 O O . ALA A 1 100 ? 5.267 -2.205 -6.348 1.00 98.25 100 ALA A O 1
ATOM 764 N N . TYR A 1 101 ? 3.267 -3.208 -6.483 1.00 98.06 101 TYR A N 1
ATOM 765 C CA . TYR A 1 101 ? 2.730 -2.676 -5.238 1.00 98.06 101 TYR A CA 1
ATOM 766 C C . TYR A 1 101 ? 2.137 -3.788 -4.371 1.00 98.06 101 TYR A C 1
ATOM 768 O O . TYR A 1 101 ? 1.769 -4.858 -4.865 1.00 98.06 101 TYR A O 1
ATOM 776 N N . GLY A 1 102 ? 2.003 -3.502 -3.080 1.00 97.06 102 GLY A N 1
ATOM 777 C CA . GLY A 1 102 ? 1.308 -4.331 -2.107 1.00 97.06 102 GLY A CA 1
ATOM 778 C C . GLY A 1 102 ? 0.561 -3.482 -1.081 1.00 97.06 102 GLY A C 1
ATOM 779 O O . GLY A 1 102 ? 1.048 -2.437 -0.654 1.00 97.06 102 GLY A O 1
ATOM 780 N N . VAL A 1 103 ? -0.623 -3.947 -0.694 1.00 96.06 103 VAL A N 1
ATOM 781 C CA . VAL A 1 103 ? -1.470 -3.399 0.369 1.00 96.06 103 VAL A CA 1
ATOM 782 C C . VAL A 1 103 ? -1.892 -4.559 1.265 1.00 96.06 103 VAL A C 1
ATOM 784 O O . VAL A 1 103 ? -2.453 -5.552 0.795 1.00 96.06 103 VAL A O 1
ATOM 787 N N . PHE A 1 104 ? -1.611 -4.439 2.556 1.00 94.44 104 PHE A N 1
ATOM 788 C CA . PHE A 1 104 ? -1.852 -5.465 3.557 1.00 94.44 104 PHE A CA 1
ATOM 789 C C . PHE A 1 104 ? -2.614 -4.884 4.750 1.00 94.44 104 PHE A C 1
ATOM 791 O O . PHE A 1 104 ? -2.102 -4.043 5.489 1.00 94.44 104 PHE A O 1
ATOM 798 N N . PHE A 1 105 ? -3.831 -5.378 4.957 1.00 92.25 105 PHE A N 1
ATOM 799 C CA . PHE A 1 105 ? -4.700 -5.010 6.072 1.00 92.25 105 PHE A CA 1
ATOM 800 C C . PHE A 1 105 ? -4.464 -5.922 7.273 1.00 92.25 105 PHE A C 1
ATOM 802 O O . PHE A 1 105 ? -4.219 -5.466 8.388 1.00 92.25 105 PHE A O 1
ATOM 809 N N . SER A 1 106 ? -4.563 -7.233 7.054 1.00 91.69 106 SER A N 1
ATOM 810 C CA . SER A 1 106 ? -4.457 -8.239 8.109 1.00 91.69 106 SER A CA 1
ATOM 811 C C . SER A 1 106 ? -4.345 -9.638 7.513 1.00 91.69 106 SER A C 1
ATOM 813 O O . SER A 1 106 ? -4.745 -9.876 6.372 1.00 91.69 106 SER A O 1
ATOM 815 N N . LEU A 1 107 ? -3.866 -10.589 8.314 1.00 89.75 107 LEU A N 1
ATOM 816 C CA . LEU A 1 107 ? -3.988 -12.008 7.988 1.00 89.75 107 LEU A CA 1
ATOM 817 C C . LEU A 1 107 ? -5.456 -12.446 7.994 1.00 89.75 107 LEU A C 1
ATOM 819 O O . LEU A 1 107 ? -5.841 -13.237 7.159 1.00 89.75 107 LEU A O 1
ATOM 823 N N . CYS A 1 108 ? -6.311 -11.896 8.853 1.00 88.12 108 CYS A N 1
ATOM 824 C CA . CYS A 1 108 ? -7.720 -12.306 8.910 1.00 88.12 108 CYS A CA 1
ATOM 825 C C . CYS A 1 108 ? -8.590 -11.678 7.801 1.00 88.12 108 CYS A C 1
ATOM 827 O O . CYS A 1 108 ? -9.715 -12.115 7.586 1.00 88.12 108 CYS A O 1
ATOM 829 N N . ALA A 1 109 ? -8.076 -10.675 7.080 1.00 85.94 109 ALA A N 1
ATOM 830 C CA . ALA A 1 109 ? -8.781 -9.958 6.013 1.00 85.94 109 ALA A CA 1
ATOM 831 C C . ALA A 1 109 ? -8.102 -10.168 4.646 1.00 85.94 109 ALA A C 1
ATOM 833 O O . ALA A 1 109 ? -7.759 -9.216 3.942 1.00 85.94 109 ALA A O 1
ATOM 834 N N . HIS A 1 110 ? -7.867 -11.433 4.282 1.00 86.50 110 HIS A N 1
ATOM 835 C CA . HIS A 1 110 ? -7.187 -11.816 3.037 1.00 86.50 110 HIS A CA 1
ATOM 836 C C . HIS A 1 110 ? -7.838 -11.235 1.773 1.00 86.50 110 HIS A C 1
ATOM 838 O O . HIS A 1 110 ? -7.147 -10.913 0.811 1.00 86.50 110 HIS A O 1
ATOM 844 N N . ASP A 1 111 ? -9.159 -11.082 1.789 1.00 88.12 111 ASP A N 1
ATOM 845 C CA . ASP A 1 111 ? -9.979 -10.515 0.719 1.00 88.12 111 ASP A CA 1
ATOM 846 C C . ASP A 1 111 ? -9.718 -9.024 0.473 1.00 88.12 111 ASP A C 1
ATOM 848 O O . ASP A 1 111 ? -9.978 -8.549 -0.634 1.00 88.12 111 ASP A O 1
ATOM 852 N N . LEU A 1 112 ? -9.175 -8.304 1.458 1.00 89.38 112 LEU A N 1
ATOM 853 C CA . LEU A 1 112 ? -8.783 -6.899 1.338 1.00 89.38 112 LEU A CA 1
ATOM 854 C C . LEU A 1 112 ? -7.310 -6.727 0.957 1.00 89.38 112 LEU A C 1
ATOM 856 O O . LEU A 1 112 ? -6.941 -5.704 0.384 1.00 89.38 112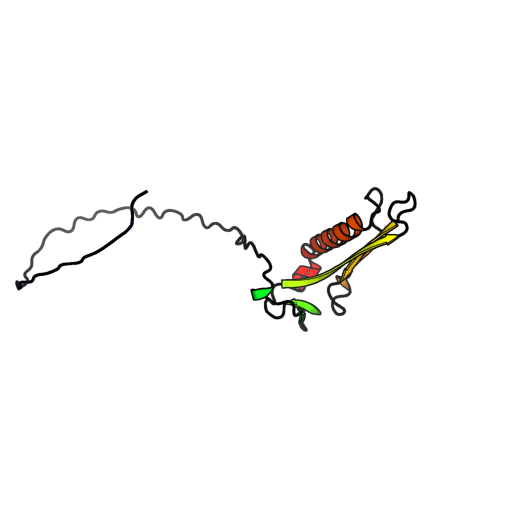 LEU A O 1
ATOM 860 N N . ASN A 1 113 ? -6.467 -7.726 1.228 1.00 92.56 113 ASN A N 1
ATOM 861 C CA . ASN A 1 113 ? -5.066 -7.687 0.821 1.00 92.56 113 ASN A CA 1
ATOM 862 C C . ASN A 1 113 ? -4.961 -7.687 -0.713 1.00 92.56 113 ASN A C 1
ATOM 864 O O . ASN A 1 113 ? -5.663 -8.426 -1.414 1.00 92.56 113 ASN A O 1
ATOM 868 N N . ARG A 1 114 ? -4.078 -6.849 -1.254 1.00 94.00 114 ARG A N 1
ATOM 869 C CA . ARG A 1 114 ? -3.873 -6.705 -2.699 1.00 94.00 114 ARG A CA 1
ATOM 870 C C . ARG A 1 114 ? -2.400 -6.570 -3.018 1.00 94.00 114 ARG A C 1
ATOM 872 O O . ARG A 1 114 ? -1.629 -6.004 -2.255 1.00 94.00 114 ARG A O 1
ATOM 879 N N . SER A 1 115 ? -2.031 -7.047 -4.190 1.00 96.31 115 SER A N 1
ATOM 880 C CA . SER A 1 115 ? -0.737 -6.786 -4.793 1.00 96.31 115 SER A CA 1
ATOM 881 C C . SER A 1 115 ? -0.865 -6.887 -6.303 1.00 96.31 115 SER A C 1
ATOM 883 O O . SER A 1 115 ? -1.853 -7.409 -6.827 1.00 96.31 115 SER A O 1
ATOM 885 N N . GLY A 1 116 ? 0.118 -6.356 -7.011 1.00 96.75 116 GLY A N 1
ATOM 886 C CA . GLY A 1 116 ? 0.168 -6.484 -8.455 1.00 96.75 116 GLY A CA 1
ATOM 887 C C . GLY A 1 116 ? 1.274 -5.656 -9.070 1.00 96.75 116 GLY A C 1
ATOM 888 O O . GLY A 1 116 ? 1.96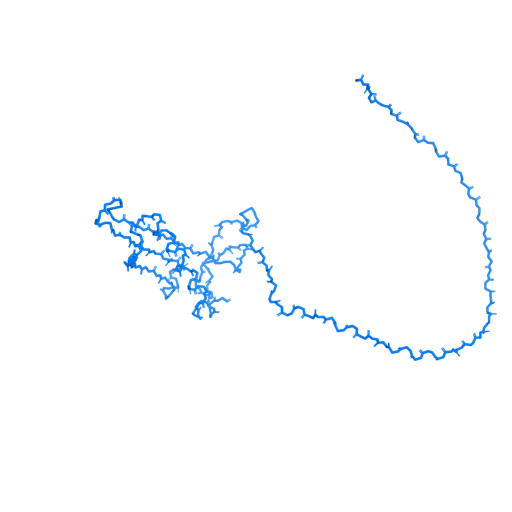5 -4.897 -8.393 1.00 96.75 116 GLY A O 1
ATOM 889 N N . GLU A 1 117 ? 1.420 -5.803 -10.377 1.00 97.75 117 GLU A N 1
ATOM 890 C CA . GLU A 1 117 ? 2.291 -4.949 -11.172 1.00 97.75 117 GLU A CA 1
ATOM 891 C C . GLU A 1 117 ? 1.622 -3.595 -11.419 1.00 97.75 117 GLU A C 1
ATOM 893 O O . GLU A 1 117 ? 0.393 -3.475 -11.484 1.00 97.75 117 GLU A O 1
ATOM 898 N N . ILE A 1 118 ? 2.439 -2.556 -11.546 1.00 97.50 118 ILE A N 1
ATOM 899 C CA . ILE A 1 118 ? 1.964 -1.227 -11.907 1.00 97.50 118 ILE A CA 1
ATOM 900 C C . ILE A 1 118 ? 1.722 -1.206 -13.416 1.00 97.50 118 ILE A C 1
ATOM 902 O O . ILE A 1 118 ? 2.663 -1.436 -14.181 1.00 97.50 118 ILE A O 1
ATOM 906 N N . PRO A 1 119 ? 0.496 -0.895 -13.869 1.00 95.25 119 PRO A N 1
ATOM 907 C CA . PRO A 1 119 ? 0.168 -0.957 -15.283 1.00 95.25 119 PRO A CA 1
ATOM 908 C C . PRO A 1 119 ? 0.962 0.075 -16.089 1.00 95.25 119 PRO A C 1
ATOM 910 O O . PRO A 1 119 ? 1.091 1.235 -15.697 1.00 95.25 119 PRO A O 1
ATOM 913 N N . SER A 1 120 ? 1.436 -0.333 -17.265 1.00 89.94 120 SER A N 1
ATOM 914 C CA . SER A 1 120 ? 1.879 0.600 -18.305 1.00 89.94 120 SER A CA 1
ATOM 915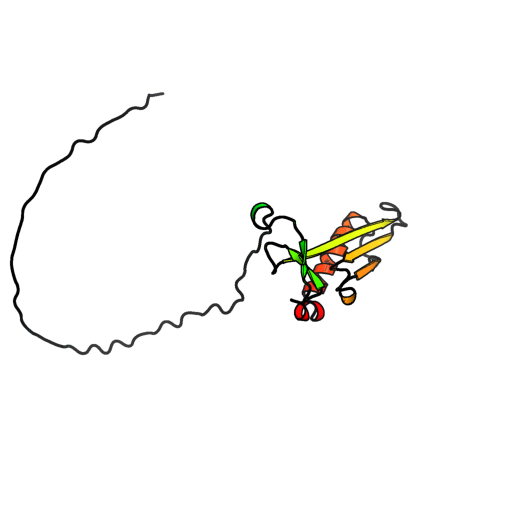 C C . SER A 1 120 ? 0.680 1.448 -18.772 1.00 89.94 120 SER A C 1
ATOM 917 O O . SER A 1 120 ? -0.427 0.908 -18.859 1.00 89.94 120 SER A O 1
ATOM 919 N N . PRO A 1 121 ? 0.837 2.754 -19.059 1.00 94.38 121 PRO A N 1
ATOM 920 C CA . PRO A 1 121 ? 2.085 3.508 -19.232 1.00 94.38 121 PRO A CA 1
ATOM 921 C C . PRO A 1 121 ? 2.579 4.240 -17.972 1.00 94.38 121 PRO A C 1
ATOM 923 O O . PRO A 1 121 ? 3.348 5.194 -18.082 1.00 94.38 121 PRO A O 1
ATOM 926 N N . SER A 1 122 ? 2.132 3.850 -16.776 1.00 96.94 122 SER A N 1
ATOM 927 C CA . SER A 1 122 ? 2.535 4.540 -15.550 1.00 96.94 122 SER A CA 1
ATOM 928 C C . SER A 1 122 ? 4.045 4.422 -15.285 1.00 96.94 122 SER A C 1
ATOM 930 O O . SER A 1 122 ? 4.650 3.405 -15.648 1.00 96.94 122 SER A O 1
ATOM 932 N N . PRO A 1 123 ? 4.661 5.420 -14.616 1.00 97.00 123 PRO A N 1
ATOM 933 C CA . PRO A 1 123 ? 6.084 5.393 -14.291 1.00 97.00 123 PRO A CA 1
ATOM 934 C C . PRO A 1 123 ? 6.496 4.119 -13.544 1.00 97.00 123 PRO A C 1
ATOM 936 O O . PRO A 1 123 ? 5.960 3.796 -12.486 1.00 97.00 123 PRO A O 1
ATOM 939 N N . GLN A 1 124 ? 7.493 3.415 -14.075 1.00 97.75 124 GLN A N 1
ATOM 940 C CA . GLN A 1 124 ? 8.047 2.206 -13.465 1.00 97.75 124 GLN A CA 1
ATOM 941 C C . GLN A 1 124 ? 9.216 2.579 -12.546 1.00 97.75 124 GLN A C 1
ATOM 943 O O . GLN A 1 124 ? 10.378 2.329 -12.850 1.00 97.75 124 GLN A O 1
ATOM 948 N N . THR A 1 125 ? 8.919 3.246 -11.429 1.00 97.75 125 THR A N 1
ATOM 949 C CA . THR A 1 125 ? 9.931 3.654 -10.441 1.00 97.75 125 THR A CA 1
ATOM 950 C C . THR A 1 125 ? 9.552 3.207 -9.038 1.00 97.75 125 THR A C 1
ATOM 952 O O . THR A 1 125 ? 8.375 3.013 -8.739 1.00 97.75 125 THR A O 1
ATOM 955 N N . SER A 1 126 ? 10.541 3.062 -8.153 1.00 97.25 126 SER A N 1
ATOM 956 C CA . SER A 1 126 ? 10.281 2.709 -6.748 1.00 97.25 126 SER A CA 1
ATOM 957 C C . SER A 1 126 ? 9.408 3.753 -6.045 1.00 97.25 126 SER A C 1
ATOM 959 O O . SER A 1 126 ? 8.452 3.401 -5.363 1.00 97.25 126 SER A O 1
ATOM 961 N N . SER A 1 127 ? 9.671 5.044 -6.265 1.00 97.19 127 SER A N 1
ATOM 962 C CA . SER A 1 127 ? 8.879 6.128 -5.674 1.00 97.19 127 SER A CA 1
ATOM 963 C C . SER A 1 127 ? 7.434 6.134 -6.171 1.00 97.19 127 SER A C 1
ATOM 965 O O . SER A 1 127 ? 6.516 6.347 -5.382 1.00 97.19 127 SER A O 1
ATOM 967 N N . TYR A 1 128 ? 7.210 5.878 -7.465 1.00 97.50 128 TYR A N 1
ATOM 968 C CA . TYR A 1 128 ? 5.850 5.758 -7.986 1.00 97.50 128 TYR A CA 1
ATOM 969 C C . TYR A 1 128 ? 5.149 4.513 -7.433 1.00 97.50 128 TYR A C 1
ATOM 971 O O . TYR A 1 128 ? 3.953 4.565 -7.173 1.00 97.50 128 TYR A O 1
ATOM 979 N N . ALA A 1 129 ? 5.883 3.425 -7.188 1.00 97.69 129 ALA A N 1
ATOM 980 C CA . ALA A 1 129 ? 5.331 2.212 -6.601 1.00 97.69 129 ALA A CA 1
ATOM 981 C C . ALA A 1 129 ? 4.762 2.408 -5.198 1.00 97.69 129 ALA A C 1
ATOM 983 O O . ALA A 1 129 ? 3.648 1.959 -4.931 1.00 97.69 129 ALA A O 1
ATOM 984 N N . GLU A 1 130 ? 5.477 3.131 -4.339 1.00 96.25 130 GLU A N 1
ATOM 985 C CA . GLU A 1 130 ? 4.989 3.478 -2.999 1.00 96.25 130 GLU A CA 1
ATOM 986 C C . GLU A 1 130 ? 3.715 4.332 -3.067 1.00 96.25 130 GLU A C 1
ATOM 988 O O . GLU A 1 130 ? 2.716 4.054 -2.400 1.00 96.25 130 GLU A O 1
ATOM 993 N N . LEU A 1 131 ? 3.703 5.341 -3.946 1.00 96.56 131 LEU A N 1
ATOM 994 C CA . LEU A 1 131 ? 2.523 6.183 -4.161 1.00 96.56 131 LEU A CA 1
ATOM 995 C C . LEU A 1 131 ? 1.345 5.384 -4.725 1.00 96.56 131 LEU A C 1
ATOM 997 O O . LEU A 1 131 ? 0.202 5.589 -4.320 1.00 96.56 131 LEU A O 1
ATOM 1001 N N . TYR A 1 132 ? 1.611 4.464 -5.650 1.00 96.44 132 TYR A N 1
ATOM 1002 C CA . TYR A 1 132 ? 0.587 3.611 -6.233 1.00 96.44 132 TYR A CA 1
ATOM 1003 C C . TYR A 1 132 ? -0.031 2.686 -5.185 1.00 96.44 132 TYR A C 1
ATOM 1005 O O . TYR A 1 132 ? -1.253 2.564 -5.141 1.00 96.44 132 TYR A O 1
ATOM 1013 N N . ALA A 1 133 ? 0.776 2.109 -4.291 1.00 96.06 133 ALA A N 1
ATOM 1014 C CA . ALA A 1 133 ? 0.277 1.320 -3.168 1.00 96.06 133 ALA A CA 1
ATOM 1015 C C . ALA A 1 133 ? -0.693 2.133 -2.288 1.00 96.06 133 ALA A C 1
ATOM 1017 O O . ALA A 1 133 ? -1.800 1.672 -2.007 1.00 96.06 133 ALA A O 1
ATOM 1018 N N . ALA A 1 134 ? -0.335 3.378 -1.948 1.00 93.62 134 ALA A N 1
ATOM 1019 C CA . ALA A 1 134 ? -1.198 4.279 -1.178 1.00 93.62 134 ALA A CA 1
ATOM 1020 C C . ALA A 1 134 ? -2.515 4.626 -1.904 1.00 93.62 134 ALA A C 1
ATOM 1022 O O . ALA A 1 134 ? -3.583 4.673 -1.295 1.00 93.62 134 ALA A O 1
ATOM 1023 N N . MET A 1 135 ? -2.472 4.845 -3.223 1.00 91.75 135 MET A N 1
ATOM 1024 C CA . MET A 1 135 ? -3.677 5.127 -4.016 1.00 91.75 135 MET A CA 1
ATOM 1025 C C . MET A 1 135 ? -4.625 3.925 -4.100 1.00 91.75 135 MET A C 1
ATOM 1027 O O . MET A 1 135 ? -5.845 4.096 -4.168 1.00 91.75 135 MET A O 1
ATOM 1031 N N . GLN A 1 136 ? -4.080 2.710 -4.116 1.00 88.56 136 GLN A N 1
ATOM 1032 C CA . GLN A 1 136 ? -4.883 1.491 -4.168 1.00 88.56 136 GLN A CA 1
ATOM 1033 C C . GLN A 1 136 ? -5.601 1.235 -2.840 1.00 88.56 136 GLN A C 1
ATOM 1035 O O . GLN A 1 136 ? -6.770 0.856 -2.865 1.00 88.56 136 GLN A O 1
ATOM 1040 N N . ASP A 1 137 ? -4.959 1.527 -1.708 1.00 79.75 137 ASP A N 1
ATOM 1041 C CA . ASP A 1 137 ? -5.605 1.505 -0.390 1.00 79.75 137 ASP A CA 1
ATOM 1042 C C . ASP A 1 137 ? -6.833 2.437 -0.336 1.00 79.75 137 ASP A C 1
ATOM 1044 O O . ASP A 1 137 ? -7.934 2.019 0.028 1.00 79.75 137 ASP A O 1
ATOM 1048 N N . TRP A 1 138 ? -6.708 3.669 -0.843 1.00 73.62 138 TRP A N 1
ATOM 1049 C CA . TRP A 1 138 ? -7.833 4.613 -0.921 1.00 73.62 138 TRP A CA 1
ATOM 1050 C C . TRP A 1 138 ? -9.024 4.095 -1.748 1.00 73.62 138 TRP A C 1
ATOM 1052 O O . TRP A 1 138 ? -10.192 4.343 -1.438 1.00 73.62 138 TRP A O 1
ATOM 1062 N N . ARG A 1 139 ? -8.761 3.357 -2.829 1.00 73.06 139 ARG A N 1
ATOM 1063 C CA . ARG A 1 139 ? -9.838 2.741 -3.621 1.00 73.06 139 ARG A CA 1
ATOM 1064 C C . ARG A 1 139 ? -10.547 1.625 -2.854 1.00 73.06 139 ARG A C 1
ATOM 1066 O O . ARG A 1 139 ? -11.745 1.421 -3.037 1.00 73.06 139 ARG A O 1
ATOM 1073 N N . LEU A 1 140 ? -9.837 0.917 -1.980 1.00 66.94 140 LEU A N 1
ATOM 1074 C CA . LEU A 1 140 ? -10.431 -0.121 -1.139 1.00 66.94 140 LEU A CA 1
ATOM 1075 C C . LEU A 1 140 ? -11.255 0.475 0.003 1.00 66.94 140 LEU A C 1
ATOM 1077 O O . LEU A 1 140 ? -12.316 -0.058 0.309 1.00 66.94 140 LEU A O 1
ATOM 1081 N N . SER A 1 141 ? -10.846 1.613 0.570 1.00 61.94 141 SER A N 1
ATOM 1082 C CA . SER A 1 141 ? -11.626 2.288 1.620 1.00 61.94 141 SER A CA 1
ATOM 1083 C C . SER A 1 141 ? -12.984 2.810 1.136 1.00 61.94 141 SER A C 1
ATOM 1085 O O . SER A 1 141 ? -13.908 2.978 1.927 1.00 61.94 141 SER A O 1
ATOM 1087 N N . THR A 1 142 ? -13.132 3.010 -0.175 1.00 64.06 142 THR A N 1
ATOM 1088 C CA . THR A 1 142 ? -14.401 3.366 -0.827 1.00 64.06 142 THR A CA 1
ATOM 1089 C C . THR A 1 142 ? -15.195 2.153 -1.325 1.00 64.06 142 THR A C 1
ATOM 1091 O O . THR A 1 142 ? -16.307 2.314 -1.826 1.00 64.06 142 THR A O 1
ATOM 1094 N N . SER A 1 143 ? -14.658 0.939 -1.175 1.00 64.56 143 SER A N 1
ATOM 1095 C CA . SER A 1 143 ? -15.297 -0.302 -1.615 1.00 64.56 143 SER A CA 1
ATOM 1096 C C . SER A 1 143 ? -16.249 -0.860 -0.551 1.00 64.56 143 SER A C 1
ATOM 1098 O O . SER A 1 143 ? -15.950 -0.856 0.643 1.00 64.56 143 SER A O 1
ATOM 1100 N N . SER A 1 144 ? -17.385 -1.408 -0.992 1.00 64.00 144 SER A N 1
ATOM 1101 C CA . SER A 1 144 ? -18.452 -1.947 -0.130 1.00 64.00 144 SER A CA 1
ATOM 1102 C C . SER A 1 144 ? -17.971 -3.018 0.857 1.00 64.00 144 SER A C 1
ATOM 1104 O O . SER A 1 144 ? -18.445 -3.062 1.984 1.00 64.00 144 SER A O 1
ATOM 1106 N N . SER A 1 145 ? -16.976 -3.823 0.477 1.00 67.94 145 SER A N 1
ATOM 1107 C CA . SER A 1 145 ? -16.422 -4.901 1.310 1.00 67.94 145 SER A CA 1
ATOM 1108 C C . SER A 1 145 ? -15.716 -4.413 2.577 1.00 67.94 145 SER A C 1
ATOM 1110 O O . SER A 1 145 ? -15.670 -5.125 3.575 1.00 67.94 145 SER A O 1
ATOM 1112 N N . LEU A 1 146 ? -15.125 -3.217 2.542 1.00 70.31 146 LEU A N 1
ATOM 1113 C CA . LEU A 1 146 ? -14.465 -2.634 3.708 1.00 70.31 146 LEU A CA 1
ATOM 1114 C C . LEU A 1 146 ? -15.495 -1.956 4.621 1.00 70.31 146 LEU A C 1
ATOM 1116 O O . LEU A 1 146 ? -15.373 -2.041 5.839 1.00 70.31 146 LEU A O 1
ATOM 1120 N N . LEU A 1 147 ? -16.550 -1.372 4.041 1.00 72.56 147 LEU A N 1
ATOM 1121 C CA . LEU A 1 147 ? -17.671 -0.791 4.787 1.00 72.56 147 LEU A CA 1
ATOM 1122 C C . LEU A 1 147 ? -18.474 -1.832 5.578 1.00 72.56 147 LEU A C 1
ATOM 1124 O O . LEU A 1 147 ? -19.004 -1.495 6.624 1.00 72.56 147 LEU A O 1
ATOM 1128 N N . GLU A 1 148 ? -18.548 -3.082 5.121 1.00 73.62 148 GLU A N 1
ATOM 1129 C CA . GLU A 1 148 ? -19.188 -4.170 5.882 1.00 73.62 148 GLU A CA 1
ATOM 1130 C C . GLU A 1 148 ? -18.383 -4.597 7.123 1.00 73.62 148 GLU A C 1
ATOM 1132 O O . GLU A 1 148 ? -18.921 -5.257 8.010 1.00 73.62 148 GLU A O 1
ATOM 1137 N N . LYS A 1 149 ? -17.093 -4.238 7.182 1.00 69.62 149 LYS A N 1
ATOM 1138 C CA . LYS A 1 149 ? -16.156 -4.620 8.251 1.00 69.62 149 LYS A CA 1
ATOM 1139 C C . LYS A 1 149 ? -15.812 -3.470 9.210 1.00 69.62 149 LYS A C 1
ATOM 1141 O O . LYS A 1 149 ? -15.100 -3.702 10.191 1.00 69.62 149 LYS A O 1
ATOM 1146 N N . ILE A 1 150 ? -16.257 -2.242 8.923 1.00 69.38 150 ILE A N 1
ATOM 1147 C CA . ILE A 1 150 ? -16.145 -1.071 9.815 1.00 69.38 150 ILE A CA 1
ATOM 1148 C C . ILE A 1 150 ? -17.442 -0.906 10.595 1.00 69.38 150 ILE A C 1
ATOM 1150 O O . ILE A 1 150 ? -17.316 -0.684 11.820 1.00 69.38 150 ILE A O 1
#

pLDDT: mean 73.45, std 22.98, range [30.84, 98.25]

Foldseek 3Di:
DDDDDDDDDDDDDDDDDDDDDDDDDDDDDDDDPDDPPPDPPPPPPDDPPPPDDDDCVQQNDDWDQDPQLRFIAGPRDNVHGDKDKAKDWDPAPDPPIWIKIWIGGHPSPVVLTDIDTDDPPDDRHRVVRRVVRVVVNVVSCVDPSVVVRD

InterPro domains:
  IPR036397 Ribonuclease H superfamily [G3DSA:3.30.420.10] (76-144)

Sequence (150 aa):
MVRVRSRRDTGPLLRSKLSGAARRSRARERRETGVVKIAKRKVTTGPPKSNRVFDQEKYGITAITDESSGLRRLATDPQSLVVAIGGSCKDNGFPSARAAYGVFFSLCAHDLNRSGEIPSPSPQTSSYAELYAAMQDWRLSTSSSLLEKI

Radius of gyration: 33.83 Å; chains: 1; bounding box: 70×67×73 Å

Organism: NCBI:txid2082293

Secondary structure (DSSP, 8-state):
---------------------------------------------SPP-------HHHH-S-EEE-TTT--EEETTEEEEE--EEEEEEETTTSTT-EEEEEEE--STTTTT-EEEEPPTTS--SHHHHHHHHHHHHHHHHTSHHHHTT-